Protein AF-A0A093XRN7-F1 (afdb_monomer_lite)

pLDDT: mean 94.06, std 6.29, range [58.62, 98.38]

Radius of gyration: 15.47 Å; chains: 1; bounding box: 37×31×39 Å

Sequence (75 aa):
DLDRLYAAVKAERGTLDIVFANAGTGSPVPLGEITVEHCDEALDTNIKGTIFTVQKALPLMKSGGSIVLTGSSVR

Foldseek 3Di:
DLVVVLVVCCVPPVADQEAEDEWDDADDDPPVPDDVVRVCVGCVTQPVVSVVNVVSRVVRYDVNGYYHHDDDDDD

Structure (mmCIF, N/CA/C/O backbone):
data_AF-A0A093XRN7-F1
#
_entry.id   AF-A0A093XRN7-F1
#
loop_
_atom_site.group_PDB
_atom_site.id
_atom_site.type_symbol
_atom_site.label_atom_id
_atom_site.label_alt_id
_atom_site.label_comp_id
_atom_site.label_asym_id
_atom_site.label_entity_id
_atom_site.label_seq_id
_atom_site.pdbx_PDB_ins_code
_atom_site.Cartn_x
_atom_site.Cartn_y
_atom_site.Cartn_z
_atom_site.occupancy
_atom_site.B_iso_or_equiv
_atom_site.auth_seq_id
_atom_site.auth_comp_id
_atom_site.auth_asym_id
_atom_site.auth_atom_id
_atom_site.pdbx_PDB_model_num
ATOM 1 N N . ASP A 1 1 ? -5.536 11.063 -3.541 1.00 91.44 1 ASP A N 1
ATOM 2 C CA . ASP A 1 1 ? -4.558 10.574 -2.548 1.00 91.44 1 ASP A CA 1
ATOM 3 C C . ASP A 1 1 ? -5.266 9.677 -1.526 1.00 91.44 1 ASP A C 1
ATOM 5 O O . ASP A 1 1 ? -6.497 9.647 -1.502 1.00 91.44 1 ASP A O 1
ATOM 9 N N . LEU A 1 2 ? -4.502 8.918 -0.733 1.00 96.12 2 LEU A N 1
ATOM 10 C CA . LEU A 1 2 ? -5.031 7.959 0.246 1.00 96.12 2 LEU A CA 1
ATOM 11 C C . LEU A 1 2 ? -5.619 8.624 1.498 1.00 96.12 2 LEU A C 1
ATOM 13 O O . LEU A 1 2 ? -6.512 8.050 2.116 1.00 96.12 2 LEU A O 1
ATOM 17 N N . ASP A 1 3 ? -5.165 9.822 1.867 1.00 96.94 3 ASP A N 1
ATOM 18 C CA . ASP A 1 3 ? -5.677 10.520 3.048 1.00 96.94 3 ASP A CA 1
ATOM 19 C C . ASP A 1 3 ? -7.133 10.923 2.852 1.00 96.94 3 ASP A C 1
ATOM 21 O O . ASP A 1 3 ? -7.987 10.618 3.687 1.00 96.94 3 ASP A O 1
ATOM 25 N N . ARG A 1 4 ? -7.447 11.511 1.695 1.00 98.06 4 ARG A N 1
ATOM 26 C CA . ARG A 1 4 ? -8.827 11.842 1.332 1.00 98.06 4 ARG A CA 1
ATOM 27 C C . ARG A 1 4 ? -9.718 10.598 1.272 1.00 98.06 4 ARG A C 1
ATOM 29 O O . ARG A 1 4 ? -10.863 10.653 1.714 1.00 98.06 4 ARG A O 1
ATOM 36 N N . LEU A 1 5 ? -9.200 9.487 0.741 1.00 97.06 5 LEU A N 1
ATOM 37 C CA . LEU A 1 5 ? -9.932 8.220 0.653 1.00 97.06 5 LEU A CA 1
ATOM 38 C C . LEU A 1 5 ? -10.308 7.698 2.045 1.00 97.06 5 LEU A C 1
ATOM 40 O O . LEU A 1 5 ? -11.484 7.460 2.319 1.00 97.06 5 LEU A O 1
ATOM 44 N N . TYR A 1 6 ? -9.331 7.546 2.938 1.00 97.75 6 TYR A N 1
ATOM 45 C CA . TYR A 1 6 ? -9.584 6.981 4.263 1.00 97.75 6 TYR A CA 1
ATOM 46 C C . TYR A 1 6 ? -10.345 7.936 5.188 1.00 97.75 6 TYR A C 1
ATOM 48 O O . TYR A 1 6 ? -11.096 7.470 6.045 1.00 97.75 6 TYR A O 1
ATOM 56 N N . ALA A 1 7 ? -10.244 9.253 4.981 1.00 97.81 7 ALA A N 1
ATOM 57 C CA . ALA A 1 7 ? -11.111 10.219 5.649 1.00 97.81 7 ALA A CA 1
ATOM 58 C C . ALA A 1 7 ? -12.593 10.002 5.292 1.00 97.81 7 ALA A C 1
ATOM 60 O O . ALA A 1 7 ? -13.435 9.974 6.190 1.00 97.81 7 ALA A O 1
ATOM 61 N N . ALA A 1 8 ? -12.909 9.784 4.009 1.00 98.12 8 ALA A N 1
ATOM 62 C CA . ALA A 1 8 ? -14.275 9.502 3.565 1.00 98.12 8 ALA A CA 1
ATOM 63 C C . ALA A 1 8 ? -14.791 8.161 4.114 1.00 98.12 8 ALA A C 1
ATOM 65 O O . ALA A 1 8 ? -15.869 8.104 4.701 1.00 98.12 8 ALA A O 1
ATOM 66 N N . VAL A 1 9 ? -13.980 7.100 4.031 1.00 97.25 9 VAL A N 1
ATOM 67 C CA . VAL A 1 9 ? -14.318 5.780 4.599 1.00 97.25 9 VAL A CA 1
ATOM 68 C C . VAL A 1 9 ? -14.620 5.880 6.095 1.00 97.25 9 VAL A C 1
ATOM 70 O O . VAL A 1 9 ? -15.624 5.342 6.564 1.00 97.25 9 VAL A O 1
ATOM 73 N N . LYS A 1 10 ? -13.787 6.603 6.853 1.00 97.06 10 LYS A N 1
ATOM 74 C CA . LYS A 1 10 ? -14.014 6.829 8.283 1.00 97.06 10 LYS A CA 1
ATOM 75 C C . LYS A 1 10 ? -15.328 7.570 8.535 1.00 97.06 10 LYS A C 1
ATOM 77 O O . LYS A 1 10 ? -16.060 7.184 9.439 1.00 97.06 10 LYS A O 1
ATOM 82 N N . ALA A 1 11 ? -15.632 8.606 7.756 1.00 98.12 11 ALA A N 1
ATOM 83 C CA . ALA A 1 11 ? -16.865 9.373 7.915 1.00 98.12 11 ALA A CA 1
ATOM 84 C C . ALA A 1 11 ? -18.123 8.533 7.626 1.00 98.12 11 ALA A C 1
ATOM 86 O O . ALA A 1 11 ? -19.114 8.648 8.341 1.00 98.12 11 ALA A O 1
ATOM 87 N N . GLU A 1 12 ? -18.080 7.665 6.613 1.00 97.44 12 GLU A N 1
ATOM 88 C CA . GLU A 1 12 ? -19.250 6.901 6.158 1.00 97.44 12 GLU A CA 1
ATOM 89 C C . GLU A 1 12 ? -19.447 5.550 6.859 1.00 97.44 12 GLU A C 1
ATOM 91 O O . GLU A 1 12 ? -20.564 5.019 6.881 1.00 97.44 12 GLU A O 1
ATOM 96 N N . ARG A 1 13 ? -18.366 4.941 7.364 1.00 96.25 13 ARG A N 1
ATOM 97 C CA . ARG A 1 13 ? -18.367 3.566 7.901 1.00 96.25 13 ARG A CA 1
ATOM 98 C C . ARG A 1 13 ? -17.694 3.428 9.266 1.00 96.25 13 ARG A C 1
ATOM 100 O O . ARG A 1 13 ? -17.879 2.405 9.921 1.00 96.25 1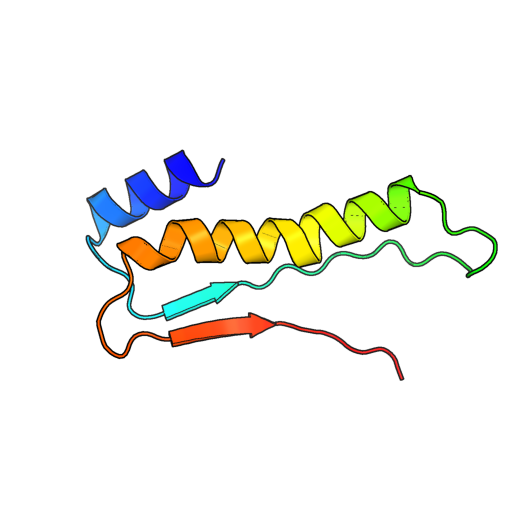3 ARG A O 1
ATOM 107 N N . GLY A 1 14 ? -16.920 4.420 9.709 1.00 96.19 14 GLY A N 1
ATOM 108 C CA . GLY A 1 14 ? -16.202 4.436 10.990 1.00 96.19 14 GLY A CA 1
ATOM 109 C C . GLY A 1 14 ? -14.972 3.527 11.038 1.00 96.19 14 GLY A C 1
ATOM 110 O O . GLY A 1 14 ? -13.894 3.967 11.428 1.00 96.19 14 GLY A O 1
ATOM 111 N N . THR A 1 15 ? -15.130 2.272 10.623 1.00 97.31 15 THR A N 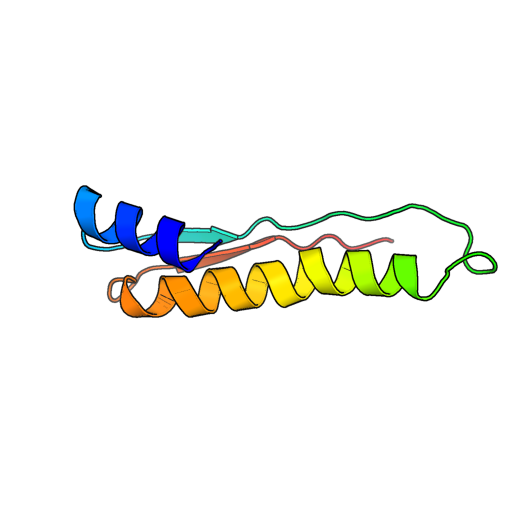1
ATOM 112 C CA . THR A 1 15 ? -14.148 1.190 10.787 1.00 97.31 15 THR A CA 1
ATOM 113 C C . THR A 1 15 ? -14.152 0.225 9.600 1.00 97.31 15 THR A C 1
ATOM 115 O O . THR A 1 15 ? -15.121 0.180 8.843 1.00 97.31 15 THR A O 1
ATOM 118 N N . LEU A 1 16 ? -13.096 -0.579 9.482 1.00 98.12 16 LEU A N 1
ATOM 119 C CA . LEU A 1 16 ? -12.889 -1.577 8.438 1.00 98.12 16 LEU A CA 1
ATOM 120 C C . LEU A 1 16 ? -12.778 -2.986 9.031 1.00 98.12 16 LEU A C 1
ATOM 122 O O . LEU A 1 16 ? -12.038 -3.218 9.988 1.00 98.12 16 LEU A O 1
ATOM 126 N N . ASP A 1 17 ? -13.503 -3.928 8.433 1.00 98.06 17 ASP A N 1
ATOM 127 C CA . ASP A 1 17 ? -13.392 -5.360 8.730 1.00 98.06 17 ASP A CA 1
ATOM 128 C C . ASP A 1 17 ? -12.347 -6.034 7.823 1.00 98.06 17 ASP A C 1
ATOM 130 O O . ASP A 1 17 ? -11.585 -6.894 8.265 1.00 98.06 17 ASP A O 1
ATOM 134 N N . ILE A 1 18 ? -12.291 -5.630 6.549 1.00 98.00 18 ILE A N 1
ATOM 135 C CA . ILE A 1 18 ? -11.401 -6.204 5.536 1.00 98.00 18 ILE A CA 1
ATOM 136 C C . ILE A 1 18 ? -10.794 -5.089 4.685 1.00 98.00 18 ILE A C 1
ATOM 138 O O . ILE A 1 18 ? -11.499 -4.180 4.245 1.00 98.00 18 ILE A O 1
ATOM 142 N N . VAL A 1 19 ? -9.499 -5.208 4.394 1.00 98.06 19 VAL A N 1
ATOM 143 C CA . VAL A 1 19 ? -8.818 -4.460 3.329 1.00 98.06 19 VAL A CA 1
ATOM 144 C C . VAL A 1 19 ? -8.314 -5.455 2.297 1.00 98.06 19 VAL A C 1
ATOM 146 O O . VAL A 1 19 ? -7.518 -6.334 2.616 1.00 98.06 19 VAL A O 1
ATOM 149 N N . PHE A 1 20 ? -8.762 -5.305 1.055 1.00 97.62 20 PHE A N 1
ATOM 150 C CA . PHE A 1 20 ? -8.267 -6.074 -0.083 1.00 97.62 20 PHE A CA 1
ATOM 151 C C . PHE A 1 20 ? -7.402 -5.158 -0.949 1.00 97.62 20 PHE A C 1
ATOM 153 O O . PHE A 1 20 ? -7.917 -4.369 -1.741 1.00 97.62 20 PHE A O 1
ATOM 160 N N . ALA A 1 21 ? -6.086 -5.214 -0.752 1.00 95.88 21 ALA A N 1
ATOM 161 C CA . ALA A 1 21 ? -5.137 -4.411 -1.508 1.00 95.88 21 ALA A CA 1
ATOM 162 C C . ALA A 1 21 ? -4.638 -5.224 -2.706 1.00 95.88 21 ALA A C 1
ATOM 164 O O . ALA A 1 21 ? -3.715 -6.034 -2.597 1.00 95.88 21 ALA A O 1
ATOM 165 N N . ASN A 1 22 ? -5.286 -4.994 -3.848 1.00 93.19 22 ASN A N 1
ATOM 166 C CA . ASN A 1 22 ? -4.885 -5.548 -5.131 1.00 93.19 22 ASN A CA 1
ATOM 167 C C . ASN A 1 22 ? -4.258 -4.463 -5.996 1.00 93.19 22 ASN A C 1
ATOM 169 O O . ASN A 1 22 ? -4.959 -3.744 -6.710 1.00 93.19 22 ASN A O 1
ATOM 173 N N . ALA A 1 23 ? -2.936 -4.348 -5.905 1.00 88.50 23 ALA A N 1
ATOM 174 C CA . ALA A 1 23 ? -2.136 -3.518 -6.787 1.00 88.50 23 ALA A CA 1
ATOM 175 C C . ALA A 1 23 ? -1.160 -4.416 -7.548 1.00 88.50 23 ALA A C 1
ATOM 177 O O . ALA A 1 23 ? -0.420 -5.201 -6.957 1.00 88.50 23 ALA A O 1
ATOM 178 N N . GLY A 1 24 ? -1.208 -4.313 -8.868 1.00 85.25 24 GLY A N 1
ATOM 179 C CA . GLY A 1 24 ? -0.434 -5.139 -9.775 1.00 85.25 24 GLY A CA 1
ATOM 180 C C . GLY A 1 24 ? -0.504 -4.539 -11.165 1.00 85.25 24 GLY A C 1
ATOM 181 O O . GLY A 1 24 ? -1.515 -4.676 -11.847 1.00 85.25 24 GLY A O 1
ATOM 182 N N . THR A 1 25 ? 0.559 -3.856 -11.562 1.00 83.94 25 THR A N 1
ATOM 183 C CA . THR A 1 25 ? 0.807 -3.449 -12.942 1.00 83.94 25 THR A CA 1
ATOM 184 C C . THR A 1 25 ? 2.205 -3.890 -13.347 1.00 83.94 25 THR A C 1
ATOM 186 O O . THR A 1 25 ? 3.080 -4.113 -12.505 1.00 83.94 25 THR A O 1
ATOM 189 N N . GLY A 1 26 ? 2.411 -4.050 -14.643 1.00 80.12 26 GLY A N 1
ATOM 190 C CA . GLY A 1 26 ? 3.701 -4.391 -15.204 1.00 80.12 26 GLY A CA 1
ATOM 191 C C . GLY A 1 26 ? 3.736 -4.031 -16.675 1.00 80.12 26 GLY A C 1
ATOM 192 O O . GLY A 1 26 ? 2.742 -4.184 -17.384 1.00 80.12 26 GLY A O 1
ATOM 193 N N . SER A 1 27 ? 4.903 -3.590 -17.116 1.00 83.94 27 SER A N 1
ATOM 194 C CA . SER A 1 27 ? 5.199 -3.319 -18.515 1.00 83.94 27 SER A CA 1
ATOM 195 C C . SER A 1 27 ? 6.060 -4.475 -19.033 1.00 83.94 27 SER A C 1
ATOM 197 O O . SER A 1 27 ? 7.233 -4.567 -18.664 1.00 83.94 27 SER A O 1
ATOM 199 N N . PRO A 1 28 ? 5.491 -5.428 -19.798 1.00 83.62 28 PRO A N 1
ATOM 200 C CA . PRO A 1 28 ? 6.234 -6.592 -20.255 1.00 83.62 28 PRO A CA 1
ATOM 201 C C . PRO A 1 28 ? 7.232 -6.169 -21.336 1.00 83.62 28 PRO A C 1
ATOM 203 O O . PRO A 1 28 ? 6.855 -5.937 -22.483 1.00 83.62 28 PRO A O 1
ATOM 206 N N . VAL A 1 29 ? 8.508 -6.092 -20.963 1.00 90.62 29 VAL A N 1
ATOM 207 C CA . VAL A 1 29 ? 9.627 -5.792 -21.865 1.00 90.62 29 VAL A CA 1
ATOM 208 C C . VAL A 1 29 ? 10.706 -6.878 -21.764 1.00 90.62 29 VAL A C 1
ATOM 210 O O . VAL A 1 29 ? 10.829 -7.522 -20.715 1.00 90.62 29 VAL A O 1
ATOM 213 N N . PRO A 1 30 ? 11.488 -7.129 -22.831 1.00 93.88 30 PRO A N 1
ATOM 214 C CA . PRO A 1 30 ? 12.625 -8.044 -22.774 1.00 93.88 30 PRO A CA 1
ATOM 215 C C . PRO A 1 30 ? 13.619 -7.650 -21.676 1.00 93.88 30 PRO A C 1
ATOM 217 O O . PRO A 1 30 ? 13.830 -6.469 -21.416 1.00 93.88 30 PRO A O 1
ATOM 220 N N . LEU A 1 31 ? 14.299 -8.634 -21.073 1.00 92.12 31 LEU A N 1
ATOM 221 C CA . LEU A 1 31 ? 15.237 -8.393 -19.964 1.00 92.12 31 LEU A CA 1
ATOM 222 C C . LEU A 1 31 ? 16.315 -7.345 -20.302 1.00 92.12 31 LEU A C 1
ATOM 224 O O . LEU A 1 31 ? 16.677 -6.544 -19.448 1.00 92.12 31 LEU A O 1
ATOM 228 N N . GLY A 1 32 ? 16.814 -7.339 -21.543 1.00 96.50 32 GLY A N 1
ATOM 229 C CA . GLY A 1 32 ? 17.830 -6.385 -22.005 1.00 96.50 32 GLY A CA 1
ATOM 230 C C . GLY A 1 32 ? 17.313 -4.967 -22.277 1.00 96.50 32 GLY A C 1
ATOM 231 O O . GLY A 1 32 ? 18.1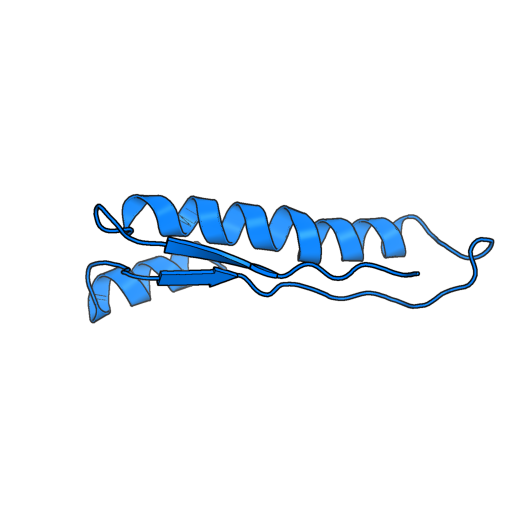16 -4.086 -22.563 1.00 96.50 32 GLY A O 1
ATOM 232 N N . GLU A 1 33 ? 16.000 -4.754 -22.199 1.00 97.06 33 GLU A N 1
ATOM 233 C CA . GLU A 1 33 ? 15.324 -3.484 -22.493 1.00 97.06 33 GLU A CA 1
ATOM 234 C C . GLU A 1 33 ? 14.646 -2.878 -21.251 1.00 97.06 33 GLU A C 1
ATOM 236 O O . GLU A 1 33 ? 14.044 -1.809 -21.337 1.00 97.06 33 GLU A O 1
ATOM 241 N N . ILE A 1 34 ? 14.752 -3.529 -20.083 1.00 95.44 34 ILE A N 1
ATOM 242 C CA . ILE A 1 34 ? 14.242 -2.981 -18.822 1.00 95.44 34 ILE A CA 1
ATOM 243 C C . ILE A 1 34 ? 14.994 -1.690 -18.498 1.00 95.44 34 ILE A C 1
ATOM 245 O O . ILE A 1 34 ? 16.218 -1.674 -18.360 1.00 95.44 34 ILE A O 1
ATOM 249 N N . THR A 1 35 ? 14.236 -0.613 -18.325 1.00 96.25 35 THR A N 1
ATOM 250 C CA . THR A 1 35 ? 14.756 0.687 -17.887 1.00 96.25 35 THR A CA 1
ATOM 251 C C . THR A 1 35 ? 14.454 0.927 -16.408 1.00 96.25 35 THR A C 1
ATOM 253 O O . THR A 1 35 ? 13.674 0.198 -15.790 1.00 96.25 35 THR A O 1
ATOM 256 N N . VAL A 1 36 ? 15.059 1.966 -15.829 1.00 95.94 36 VAL A N 1
ATOM 257 C CA . VAL A 1 36 ? 14.789 2.369 -14.439 1.00 95.94 36 VAL A CA 1
ATOM 258 C C . VAL A 1 36 ? 13.324 2.757 -14.263 1.00 95.94 36 VAL A C 1
ATOM 260 O O . VAL A 1 36 ? 12.710 2.365 -13.281 1.00 95.94 36 VAL A O 1
ATOM 263 N N . GLU A 1 37 ? 12.731 3.424 -15.250 1.00 95.50 37 GLU A N 1
ATOM 264 C CA . GLU A 1 37 ? 11.334 3.858 -15.221 1.00 95.50 37 GLU A CA 1
ATOM 265 C C . GLU A 1 37 ? 10.368 2.668 -15.144 1.00 95.50 37 GLU A C 1
ATOM 267 O O . GLU A 1 37 ? 9.375 2.732 -14.425 1.00 95.50 37 GLU A O 1
ATOM 272 N N . HIS A 1 38 ? 10.682 1.556 -15.819 1.00 94.19 38 HIS A N 1
ATOM 273 C CA . HIS A 1 38 ? 9.904 0.319 -15.707 1.00 94.19 38 HIS A CA 1
ATOM 274 C C . HIS A 1 38 ? 9.965 -0.268 -14.287 1.00 94.19 38 HIS A C 1
ATOM 276 O O . HIS A 1 38 ? 8.957 -0.742 -13.756 1.00 94.19 38 HIS A O 1
ATOM 282 N N . CYS A 1 39 ? 11.146 -0.240 -13.662 1.00 92.88 39 CYS A N 1
ATOM 283 C CA . CYS A 1 39 ? 11.324 -0.681 -12.280 1.00 92.88 39 CYS A CA 1
ATOM 284 C C . CYS A 1 39 ? 10.581 0.236 -11.305 1.00 92.88 39 CYS A C 1
ATOM 286 O O . CYS A 1 39 ? 9.874 -0.259 -10.427 1.00 92.88 39 CYS A O 1
ATOM 288 N N . ASP A 1 40 ? 10.715 1.550 -11.473 1.00 95.25 40 ASP A N 1
ATOM 289 C CA . ASP A 1 40 ? 10.054 2.549 -10.641 1.00 95.25 40 ASP A CA 1
ATOM 290 C C . ASP A 1 40 ? 8.535 2.404 -10.735 1.00 95.25 40 ASP A C 1
ATOM 292 O O . ASP A 1 40 ? 7.875 2.327 -9.708 1.00 95.25 40 ASP A O 1
ATOM 296 N N . GLU A 1 41 ? 7.960 2.239 -11.928 1.00 93.94 41 GLU A N 1
ATOM 297 C CA . GLU A 1 41 ? 6.516 2.025 -12.089 1.00 93.94 41 GLU A CA 1
ATOM 298 C C . GLU A 1 41 ? 6.015 0.797 -11.301 1.00 93.94 41 GLU A C 1
ATOM 300 O O . GLU A 1 41 ? 5.002 0.861 -10.586 1.00 93.94 41 GLU A O 1
ATOM 305 N N . ALA A 1 42 ? 6.750 -0.317 -11.389 1.00 92.88 42 ALA A N 1
ATOM 306 C CA . ALA A 1 42 ? 6.419 -1.549 -10.685 1.00 92.88 42 ALA A CA 1
ATOM 307 C C . ALA A 1 42 ? 6.564 -1.401 -9.161 1.00 92.88 42 ALA A C 1
ATOM 309 O O . ALA A 1 42 ? 5.687 -1.838 -8.412 1.00 92.88 42 ALA A O 1
ATOM 310 N N . LEU A 1 43 ? 7.642 -0.776 -8.681 1.00 93.94 43 LEU A N 1
ATOM 311 C CA . LEU A 1 43 ? 7.870 -0.534 -7.254 1.00 93.94 43 LEU A CA 1
ATOM 312 C C . LEU A 1 43 ? 6.856 0.463 -6.685 1.00 93.94 43 LEU 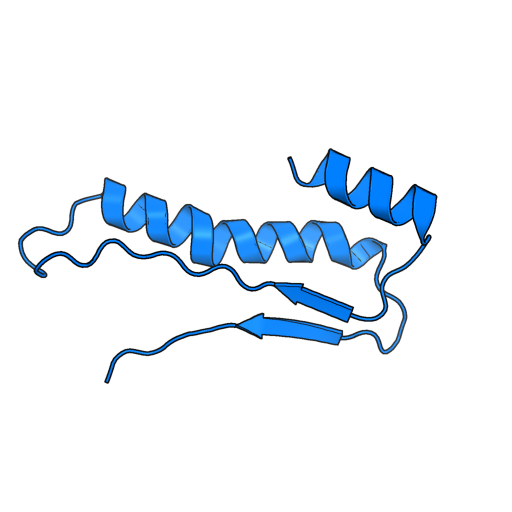A C 1
ATOM 314 O O . LEU A 1 43 ? 6.347 0.268 -5.578 1.00 93.94 43 LEU A O 1
ATOM 318 N N . ASP A 1 44 ? 6.526 1.504 -7.442 1.00 95.50 44 ASP A N 1
ATOM 319 C CA . ASP A 1 44 ? 5.586 2.551 -7.064 1.00 95.50 44 ASP A CA 1
ATOM 320 C C . ASP A 1 44 ? 4.180 2.002 -6.892 1.00 95.50 44 ASP A C 1
ATOM 322 O O . ASP A 1 44 ? 3.530 2.265 -5.876 1.00 95.50 44 ASP A O 1
ATOM 326 N N . THR A 1 45 ? 3.735 1.180 -7.834 1.00 94.31 45 THR A N 1
ATOM 327 C CA . THR A 1 45 ? 2.383 0.628 -7.801 1.00 94.31 45 THR A CA 1
ATOM 328 C C . THR A 1 45 ? 2.298 -0.602 -6.904 1.00 94.31 45 THR A C 1
ATOM 330 O O . THR A 1 45 ? 1.516 -0.624 -5.951 1.00 94.31 45 THR A O 1
ATOM 333 N N . ASN A 1 46 ? 3.114 -1.624 -7.168 1.00 94.31 46 ASN A N 1
ATOM 334 C CA . ASN A 1 46 ? 2.915 -2.957 -6.595 1.00 94.31 46 ASN A CA 1
ATOM 335 C C . ASN A 1 46 ? 3.410 -3.031 -5.146 1.00 94.31 46 ASN A C 1
ATOM 337 O O . ASN A 1 46 ? 2.827 -3.746 -4.329 1.00 94.31 46 ASN A O 1
ATOM 341 N N . ILE A 1 47 ? 4.461 -2.271 -4.810 1.00 93.56 47 ILE A N 1
ATOM 342 C CA . ILE A 1 47 ? 5.043 -2.253 -3.462 1.00 93.56 47 ILE A CA 1
ATOM 343 C C . ILE A 1 47 ? 4.570 -1.028 -2.682 1.00 93.56 47 ILE A C 1
ATOM 345 O O . ILE A 1 47 ? 3.831 -1.175 -1.705 1.00 93.56 47 ILE A O 1
ATOM 349 N N . LYS A 1 48 ? 4.964 0.184 -3.095 1.00 96.38 48 LYS A N 1
ATOM 350 C CA . LYS A 1 48 ? 4.651 1.414 -2.350 1.00 96.38 48 LYS A CA 1
ATOM 351 C C . LYS A 1 48 ? 3.141 1.637 -2.261 1.00 96.38 48 LYS A C 1
ATOM 353 O O . LYS A 1 48 ? 2.640 1.896 -1.167 1.00 96.38 48 LYS A O 1
ATOM 358 N N . GLY A 1 49 ? 2.408 1.474 -3.363 1.00 95.38 49 GLY A N 1
ATOM 359 C CA . GLY A 1 49 ? 0.948 1.598 -3.398 1.00 95.38 49 GLY A CA 1
ATOM 360 C C . 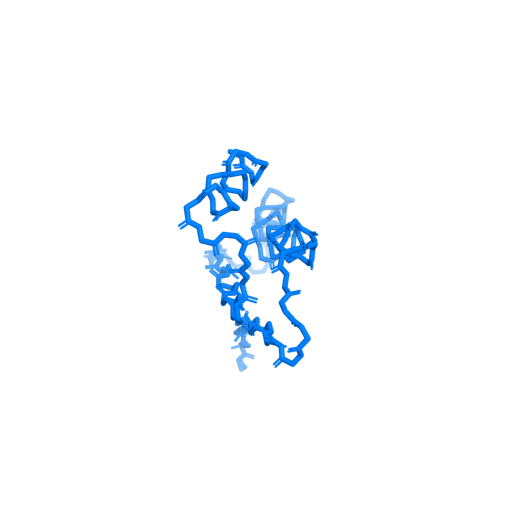GLY A 1 49 ? 0.255 0.681 -2.388 1.00 95.38 49 GLY A C 1
ATOM 361 O O . GLY A 1 49 ? -0.576 1.140 -1.599 1.00 95.38 49 GLY A O 1
ATOM 362 N N . THR A 1 50 ? 0.654 -0.590 -2.338 1.00 95.94 50 THR A N 1
ATOM 363 C CA . THR A 1 50 ? 0.130 -1.579 -1.384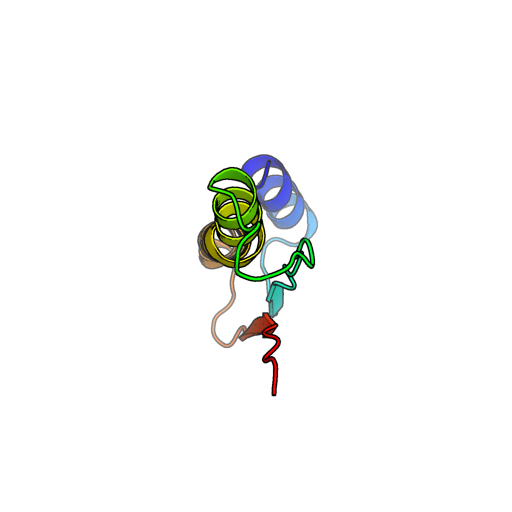 1.00 95.94 50 THR A CA 1
ATOM 364 C C . THR A 1 50 ? 0.479 -1.228 0.064 1.00 95.94 50 THR A C 1
ATOM 366 O O . THR A 1 50 ? -0.410 -1.193 0.920 1.00 95.94 50 THR A O 1
ATOM 369 N N . ILE A 1 51 ? 1.749 -0.907 0.346 1.00 96.69 51 ILE A N 1
ATOM 370 C CA . ILE A 1 51 ? 2.223 -0.550 1.693 1.00 96.69 51 ILE A CA 1
ATOM 371 C C . ILE A 1 51 ? 1.464 0.662 2.226 1.00 96.69 51 ILE A C 1
ATOM 373 O O . ILE A 1 51 ? 0.915 0.605 3.326 1.00 96.69 51 ILE A O 1
ATOM 377 N N . PHE A 1 52 ? 1.397 1.750 1.458 1.00 97.50 52 PHE A N 1
ATOM 378 C CA . PHE A 1 52 ? 0.765 2.980 1.928 1.00 97.50 52 PHE A CA 1
ATOM 379 C C . PHE A 1 52 ? -0.755 2.846 2.031 1.00 97.50 52 PHE A C 1
ATOM 381 O O . PHE A 1 52 ? -1.351 3.425 2.942 1.00 97.50 52 PHE A O 1
ATOM 388 N N . THR A 1 53 ? -1.380 2.030 1.175 1.00 97.44 53 THR A N 1
ATOM 389 C CA . THR A 1 53 ? -2.800 1.676 1.312 1.00 97.44 53 THR A CA 1
ATOM 390 C C . THR A 1 53 ? -3.056 1.003 2.654 1.00 97.44 53 THR A C 1
ATOM 392 O O . THR A 1 53 ? -3.942 1.438 3.387 1.00 97.44 53 THR A O 1
ATOM 395 N N . VAL A 1 54 ? -2.261 -0.010 3.008 1.00 97.81 54 VAL A N 1
ATOM 396 C CA . VAL A 1 54 ? -2.378 -0.714 4.292 1.00 97.81 54 VAL A CA 1
ATOM 397 C C . VAL A 1 54 ? -2.063 0.208 5.463 1.00 97.81 54 VAL A C 1
ATOM 399 O O . VAL A 1 54 ? -2.844 0.278 6.409 1.00 97.81 54 VAL A O 1
ATOM 402 N N . GLN A 1 55 ? -0.965 0.962 5.392 1.00 97.81 55 GLN A N 1
ATOM 403 C CA . GLN A 1 55 ? -0.536 1.859 6.463 1.00 97.81 55 GLN A CA 1
ATOM 404 C C . GLN A 1 55 ? -1.638 2.850 6.852 1.00 97.81 55 GLN A C 1
ATOM 406 O O . GLN A 1 55 ? -1.857 3.096 8.037 1.00 97.81 55 GLN A O 1
ATOM 411 N N . LYS A 1 56 ? -2.353 3.402 5.865 1.00 97.94 56 LYS A N 1
ATOM 412 C CA . LYS A 1 56 ? -3.467 4.327 6.105 1.00 97.94 56 LYS A CA 1
ATOM 413 C C . LYS A 1 56 ? -4.745 3.623 6.575 1.00 97.94 56 LYS A C 1
ATOM 415 O O . LYS A 1 56 ? -5.533 4.244 7.283 1.00 97.94 56 LYS A O 1
ATOM 420 N N . ALA A 1 57 ? -4.934 2.347 6.240 1.00 97.62 57 ALA A N 1
ATOM 421 C CA . ALA A 1 57 ? -6.077 1.558 6.694 1.00 97.62 57 ALA A CA 1
ATOM 422 C C . ALA A 1 57 ? -5.975 1.129 8.162 1.00 97.62 57 ALA A C 1
ATOM 424 O O . ALA A 1 57 ? -6.994 1.073 8.846 1.00 97.62 57 ALA A O 1
ATOM 425 N N . LEU A 1 58 ? -4.761 0.819 8.641 1.00 97.38 58 LEU A N 1
ATOM 426 C CA . LEU A 1 58 ? -4.519 0.225 9.964 1.00 97.38 58 LEU A CA 1
ATOM 427 C C . LEU A 1 58 ? -5.252 0.928 11.123 1.00 97.38 58 LEU A C 1
ATOM 429 O O . LEU A 1 58 ? -5.864 0.221 11.921 1.00 97.38 58 LEU A O 1
ATOM 433 N N . PRO A 1 59 ? -5.284 2.274 11.223 1.00 96.81 59 PRO A N 1
ATOM 434 C CA . PRO A 1 59 ? -5.993 2.957 12.310 1.00 96.81 59 PRO A CA 1
ATOM 435 C C . PRO A 1 59 ? -7.517 2.766 12.305 1.00 96.81 59 PRO A C 1
ATOM 437 O O . PRO A 1 59 ? -8.169 3.082 13.296 1.00 96.81 59 PRO A O 1
ATOM 440 N N . LEU A 1 60 ? -8.095 2.310 11.190 1.00 97.56 60 LEU A N 1
ATOM 441 C CA . LEU A 1 60 ? -9.531 2.067 11.035 1.00 97.56 60 LEU A CA 1
ATOM 442 C C . LEU A 1 60 ? -9.894 0.582 11.162 1.00 97.56 60 LEU A C 1
ATOM 444 O O . LEU A 1 60 ? -11.080 0.258 11.209 1.00 97.56 60 LEU A O 1
ATOM 448 N N . MET A 1 61 ? -8.911 -0.320 11.200 1.00 98.12 61 MET A N 1
ATOM 449 C CA . MET A 1 61 ? -9.151 -1.760 11.269 1.00 98.12 61 MET A CA 1
ATOM 450 C C . MET A 1 61 ? -9.694 -2.172 12.640 1.00 98.12 61 MET A C 1
ATOM 452 O O . MET A 1 61 ? -9.165 -1.782 13.682 1.00 98.12 61 MET A O 1
ATOM 456 N N . LYS A 1 62 ? -10.734 -3.007 12.647 1.00 97.12 62 LYS A N 1
ATOM 457 C CA . LYS A 1 62 ? -11.239 -3.645 13.871 1.00 97.12 62 LYS A CA 1
ATOM 458 C C . LYS A 1 62 ? -10.303 -4.751 14.355 1.00 97.12 62 LYS A C 1
ATOM 460 O O . LYS A 1 62 ? -9.591 -5.379 13.569 1.00 97.12 62 LYS A O 1
ATOM 465 N N . SER A 1 63 ? -10.393 -5.064 15.649 1.00 96.06 63 SER A N 1
ATOM 466 C CA . SER A 1 63 ? -9.833 -6.308 16.189 1.00 96.06 63 SER A CA 1
ATOM 467 C C . SER A 1 63 ? -10.433 -7.514 15.459 1.00 96.06 63 SER A C 1
ATOM 469 O O . SER A 1 63 ? -11.647 -7.581 15.273 1.00 96.06 63 SER A O 1
ATOM 471 N N . GLY A 1 64 ? -9.582 -8.442 15.019 1.00 96.31 64 GLY A N 1
ATOM 472 C CA . GLY A 1 64 ? -9.985 -9.597 14.209 1.00 96.31 64 GLY A CA 1
ATOM 473 C C . GLY A 1 64 ? -10.219 -9.302 12.721 1.00 96.31 64 GLY A C 1
ATOM 474 O O . GLY A 1 64 ? -10.571 -10.217 11.980 1.00 96.31 64 GLY A O 1
ATOM 475 N N . GLY A 1 65 ? -10.017 -8.060 12.265 1.00 97.44 65 GLY A N 1
ATOM 476 C CA . GLY A 1 65 ? -10.072 -7.716 10.845 1.00 97.44 65 GLY A CA 1
ATOM 477 C C . GLY A 1 65 ? -8.923 -8.331 10.037 1.00 97.44 65 GLY A C 1
ATOM 478 O O . GLY A 1 65 ? -7.908 -8.754 10.588 1.00 97.44 65 GLY A O 1
ATOM 479 N N . SER A 1 66 ? -9.079 -8.381 8.714 1.00 98.38 66 SER A N 1
ATOM 480 C CA . SER A 1 66 ? -8.123 -9.034 7.807 1.00 98.38 66 SER A CA 1
ATOM 481 C C . SER A 1 66 ? -7.600 -8.101 6.721 1.00 98.38 66 SER A C 1
ATOM 483 O O . SER A 1 66 ? -8.332 -7.276 6.176 1.00 98.38 66 SER A O 1
ATOM 485 N N . ILE A 1 67 ? -6.328 -8.272 6.366 1.00 98.12 67 ILE A N 1
ATOM 486 C CA . ILE A 1 67 ? -5.703 -7.609 5.221 1.00 98.12 67 ILE A CA 1
ATOM 487 C C . ILE A 1 67 ? -5.312 -8.687 4.220 1.00 98.12 67 ILE A C 1
ATOM 489 O O . ILE A 1 67 ? -4.590 -9.621 4.560 1.00 98.12 67 ILE A O 1
ATOM 493 N N . VAL A 1 68 ? -5.791 -8.548 2.990 1.00 98.00 68 VAL A N 1
ATOM 494 C CA . VAL A 1 68 ? -5.506 -9.461 1.887 1.00 98.00 68 VAL A CA 1
ATOM 495 C C . VAL A 1 68 ? -4.680 -8.710 0.856 1.00 98.00 68 VAL A C 1
ATOM 497 O O . VAL A 1 68 ? -5.120 -7.686 0.332 1.00 98.00 68 VAL A O 1
ATOM 500 N N . LEU A 1 69 ? -3.482 -9.224 0.585 1.00 96.06 69 LEU A N 1
ATOM 501 C CA . LEU A 1 69 ? -2.575 -8.711 -0.436 1.00 96.06 69 LEU A CA 1
ATOM 502 C C . LEU A 1 69 ? -2.543 -9.698 -1.595 1.00 96.06 69 LEU A C 1
ATOM 504 O O . LEU A 1 69 ? -2.329 -10.893 -1.385 1.00 96.06 69 LEU A O 1
ATOM 508 N N . THR A 1 70 ? -2.743 -9.210 -2.812 1.00 93.62 70 THR A N 1
ATOM 509 C CA . THR A 1 70 ? -2.610 -10.049 -4.005 1.00 93.62 70 THR A CA 1
ATOM 510 C C . THR A 1 70 ? -1.179 -10.016 -4.514 1.00 93.62 70 THR A C 1
ATOM 512 O O . THR A 1 70 ? -0.586 -8.946 -4.632 1.00 93.62 70 THR A O 1
ATOM 515 N N . GLY A 1 71 ? -0.649 -11.178 -4.873 1.00 89.81 71 GLY A N 1
ATOM 516 C CA . GLY A 1 71 ? 0.626 -11.303 -5.567 1.00 89.81 71 GLY A CA 1
ATOM 517 C C . GLY A 1 71 ? 0.479 -12.206 -6.782 1.00 89.81 71 GLY A C 1
ATOM 518 O O . GLY A 1 71 ? -0.361 -13.105 -6.803 1.00 89.81 71 GLY A O 1
ATOM 519 N N . SER A 1 72 ? 1.317 -11.974 -7.782 1.00 86.75 72 SER A N 1
ATOM 520 C CA . SER A 1 72 ? 1.464 -12.829 -8.956 1.00 86.75 72 SER A CA 1
ATOM 521 C C . SER A 1 72 ? 2.910 -13.292 -9.054 1.00 86.75 72 SER A C 1
ATOM 523 O O . SER A 1 72 ? 3.826 -12.503 -8.821 1.00 86.75 72 SER A O 1
ATOM 525 N N . SER A 1 73 ? 3.122 -14.549 -9.423 1.00 81.81 73 SER A N 1
ATOM 526 C CA . SER A 1 73 ? 4.438 -15.074 -9.776 1.00 81.81 73 SER A CA 1
ATOM 527 C C . SER A 1 73 ? 4.483 -15.405 -11.262 1.00 81.81 73 SER A C 1
ATOM 529 O O . SER A 1 73 ? 3.470 -15.742 -11.874 1.00 81.81 73 SER A O 1
ATOM 531 N N . VAL A 1 74 ? 5.674 -15.307 -11.840 1.00 75.06 74 VAL A N 1
ATOM 532 C CA . VAL A 1 74 ? 5.973 -15.885 -13.150 1.00 75.06 74 VAL A CA 1
ATOM 533 C C . VAL A 1 74 ? 6.598 -17.261 -12.931 1.00 75.06 74 VAL A C 1
ATOM 535 O O . VAL A 1 74 ? 7.257 -17.481 -11.910 1.00 75.06 74 VAL A O 1
ATOM 538 N N . ARG A 1 75 ? 6.319 -18.200 -13.834 1.00 58.62 75 ARG A N 1
ATOM 539 C CA . ARG A 1 75 ? 6.890 -19.550 -13.795 1.00 58.62 75 ARG A CA 1
ATOM 540 C C . ARG A 1 75 ? 8.195 -19.600 -14.575 1.00 58.62 75 ARG A C 1
ATOM 542 O O . ARG A 1 75 ? 8.274 -18.881 -15.594 1.00 58.62 75 ARG A O 1
#

Secondary structure (DSSP, 8-state):
-HHHHHHHHHHHHSSEEEEEE---------GGG--HHHHHHHIIIIIIIHHHHHHHHGGGEEEEEEEEE------